Protein AF-A0A5K0VHI7-F1 (afdb_monomer_lite)

Foldseek 3Di:
DDADFQRWDFDWFWWDDDPVCPVDTDGPVVDPDDQDPDDWDWDDDPPVCVVVVTITTGRPDGDGDD

Radius of gyration: 13.99 Å; chains: 1; bounding box: 32×28×32 Å

Structure (mmCIF, N/CA/C/O backbone):
data_AF-A0A5K0VHI7-F1
#
_entry.id   AF-A0A5K0VHI7-F1
#
loop_
_atom_site.group_PDB
_atom_site.id
_atom_site.type_symbol
_atom_site.label_atom_id
_atom_site.label_alt_id
_atom_site.label_comp_id
_atom_site.label_asym_id
_atom_site.label_entity_id
_atom_site.label_seq_id
_atom_site.pdbx_PDB_ins_code
_atom_site.Cartn_x
_atom_site.Cartn_y
_atom_site.Cartn_z
_atom_site.occupancy
_atom_site.B_iso_or_equiv
_atom_site.auth_seq_id
_atom_site.auth_comp_id
_atom_site.auth_asym_id
_atom_site.auth_atom_id
_atom_site.pdbx_PDB_model_num
ATOM 1 N N . MET A 1 1 ? -7.562 7.144 20.741 1.00 58.91 1 MET A N 1
ATOM 2 C CA . MET A 1 1 ? -8.437 6.270 19.936 1.00 58.91 1 MET A CA 1
ATOM 3 C C . MET A 1 1 ? -7.663 4.984 19.740 1.00 58.91 1 MET A C 1
ATOM 5 O O . MET A 1 1 ? -6.562 5.050 19.212 1.00 58.91 1 MET A O 1
ATOM 9 N N . GLN A 1 2 ? -8.145 3.881 20.303 1.00 78.81 2 GLN A N 1
ATOM 10 C CA . GLN A 1 2 ? -7.531 2.560 20.189 1.00 78.81 2 GLN A CA 1
ATOM 11 C C . GL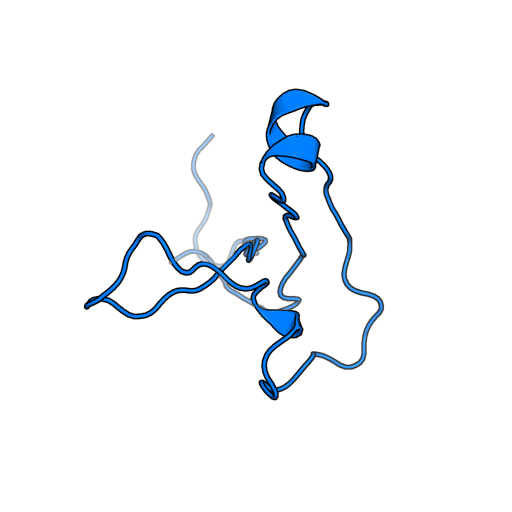N A 1 2 ? -8.541 1.683 19.457 1.00 78.81 2 GLN A C 1
ATOM 13 O O . GLN A 1 2 ? -9.724 1.759 19.784 1.00 78.81 2 GLN A O 1
ATOM 18 N N . TYR A 1 3 ? -8.079 0.927 18.466 1.00 79.25 3 TYR A N 1
ATOM 19 C CA . TYR A 1 3 ? -8.930 0.009 17.714 1.00 79.25 3 TYR A CA 1
ATOM 20 C C . TYR A 1 3 ? -9.526 -1.038 18.660 1.00 79.25 3 TYR A C 1
ATOM 22 O O . TYR A 1 3 ? -8.827 -1.543 19.546 1.00 79.25 3 TYR A O 1
ATOM 30 N N . GLN A 1 4 ? -10.813 -1.338 18.497 1.00 85.62 4 GLN A N 1
ATOM 31 C CA . GLN A 1 4 ? -11.453 -2.432 19.223 1.00 85.62 4 GLN A CA 1
ATOM 32 C C . GLN A 1 4 ? -11.125 -3.778 18.571 1.00 85.62 4 GLN A C 1
ATOM 34 O O . GLN A 1 4 ? -10.851 -3.857 17.375 1.00 85.62 4 GLN A O 1
ATOM 39 N N . SER A 1 5 ? -11.149 -4.860 19.352 1.00 83.75 5 SER A N 1
ATOM 40 C CA . SER A 1 5 ? -11.069 -6.204 18.776 1.00 83.75 5 SER A CA 1
ATOM 41 C C . SER A 1 5 ? -12.239 -6.425 17.807 1.00 83.75 5 SER A C 1
ATOM 43 O O . SER A 1 5 ? -13.374 -6.077 18.121 1.00 83.75 5 SER A O 1
ATOM 45 N N . ASP A 1 6 ? -11.950 -7.026 16.654 1.00 84.19 6 ASP A N 1
ATOM 46 C CA . ASP A 1 6 ? -12.839 -7.209 15.495 1.00 84.19 6 ASP A CA 1
ATOM 47 C C . ASP A 1 6 ? -13.141 -5.933 14.675 1.00 84.19 6 ASP A C 1
ATOM 49 O O . ASP A 1 6 ? -13.880 -6.000 13.695 1.00 84.19 6 ASP A O 1
ATOM 53 N N . GLU A 1 7 ? -12.551 -4.777 15.009 1.00 87.44 7 GLU A N 1
ATOM 54 C CA . GLU A 1 7 ? -12.748 -3.537 14.243 1.00 87.44 7 GLU A CA 1
ATOM 55 C C . GLU A 1 7 ? -12.074 -3.630 12.857 1.00 87.44 7 GLU A C 1
ATOM 57 O O . GLU A 1 7 ? -10.911 -4.049 12.777 1.00 87.44 7 GLU A O 1
ATOM 62 N N . PRO A 1 8 ? -12.765 -3.260 11.756 1.00 84.31 8 PRO A N 1
ATOM 63 C CA . PRO A 1 8 ? -12.201 -3.335 10.412 1.00 84.31 8 PRO A CA 1
ATOM 64 C C . PRO A 1 8 ? -11.087 -2.300 10.223 1.00 84.31 8 PRO A C 1
ATOM 66 O O . PRO A 1 8 ? -11.269 -1.107 10.472 1.00 84.31 8 PRO A O 1
ATOM 69 N N . VAL A 1 9 ? -9.935 -2.756 9.735 1.00 85.19 9 VAL A N 1
ATOM 70 C CA . VAL A 1 9 ? -8.752 -1.934 9.471 1.00 85.19 9 VAL A CA 1
ATOM 71 C C . VAL A 1 9 ? -8.517 -1.852 7.971 1.00 85.19 9 VAL A C 1
ATOM 73 O O . VAL A 1 9 ? -8.274 -2.857 7.305 1.00 85.19 9 VAL A O 1
ATOM 76 N N . THR A 1 10 ? -8.529 -0.633 7.436 1.00 84.31 10 THR A N 1
ATOM 77 C CA . THR A 1 10 ? -8.177 -0.380 6.036 1.00 84.31 10 THR A CA 1
ATOM 78 C C . THR A 1 10 ? -6.676 -0.558 5.832 1.00 84.31 10 THR A C 1
ATOM 80 O O . THR A 1 10 ? -5.870 0.241 6.320 1.00 84.31 10 THR A O 1
ATOM 83 N N . LEU A 1 11 ? -6.291 -1.593 5.087 1.00 82.62 11 LEU A N 1
ATOM 84 C CA . LEU A 1 11 ? -4.905 -1.807 4.697 1.00 82.62 11 LEU A CA 1
ATOM 85 C C . LEU A 1 11 ? -4.611 -1.074 3.385 1.00 82.62 11 LEU A C 1
ATOM 87 O O . LEU A 1 11 ? -5.106 -1.447 2.322 1.00 82.62 11 LEU A O 1
ATOM 91 N N . TRP A 1 12 ? -3.742 -0.072 3.472 1.00 82.56 12 TRP A N 1
ATOM 92 C CA . TRP A 1 12 ? -3.232 0.670 2.325 1.00 82.56 12 TRP A CA 1
ATOM 93 C C . TRP A 1 12 ? -1.934 0.036 1.828 1.00 82.56 12 TRP A C 1
ATOM 95 O O . TRP A 1 12 ? -0.963 -0.063 2.579 1.00 82.56 12 TRP A O 1
ATOM 105 N N . VAL A 1 13 ? -1.901 -0.362 0.559 1.00 82.81 13 VAL A N 1
ATOM 106 C CA . VAL A 1 13 ? -0.676 -0.795 -0.125 1.00 82.81 13 VAL A CA 1
ATOM 107 C C . VAL A 1 13 ? -0.087 0.368 -0.913 1.00 82.81 13 VAL A C 1
ATOM 109 O O . VAL A 1 13 ? -0.808 1.273 -1.317 1.00 82.81 13 VAL A O 1
ATOM 112 N N . ASN A 1 14 ? 1.230 0.379 -1.108 1.00 82.19 14 ASN A N 1
ATOM 113 C CA . ASN A 1 14 ? 1.895 1.417 -1.894 1.00 82.19 14 ASN A CA 1
ATOM 114 C C . ASN A 1 14 ? 2.776 0.778 -2.963 1.00 82.19 14 ASN A C 1
ATOM 116 O O . ASN A 1 14 ? 2.310 0.398 -4.038 1.00 82.19 14 ASN A O 1
ATOM 120 N N . LYS A 1 15 ? 4.043 0.565 -2.624 1.00 79.75 15 LYS A N 1
ATOM 121 C CA . LYS A 1 15 ? 5.024 -0.034 -3.508 1.00 79.75 15 LYS A CA 1
ATOM 122 C C . LYS A 1 15 ? 5.713 -1.211 -2.855 1.00 79.75 15 LYS A C 1
ATOM 124 O O . LYS A 1 15 ? 5.782 -1.320 -1.632 1.00 79.75 15 LYS A O 1
ATOM 129 N N . VAL A 1 16 ? 6.254 -2.064 -3.704 1.00 80.62 16 VAL A N 1
ATOM 130 C CA . VAL A 1 16 ? 7.068 -3.211 -3.334 1.00 80.62 16 VAL A CA 1
ATOM 131 C C . VAL A 1 16 ? 8.382 -3.151 -4.085 1.00 80.62 16 VAL A C 1
ATOM 133 O O . VAL A 1 16 ? 8.453 -2.667 -5.214 1.00 80.62 16 VAL A O 1
ATOM 136 N N . GLY A 1 17 ? 9.429 -3.638 -3.442 1.00 83.62 17 GLY A N 1
ATOM 137 C CA . GLY A 1 17 ? 10.761 -3.697 -4.014 1.00 83.62 17 GLY A CA 1
ATOM 138 C C . GLY A 1 17 ? 11.491 -4.937 -3.516 1.00 83.62 17 GLY A C 1
ATOM 139 O O . GLY A 1 17 ? 11.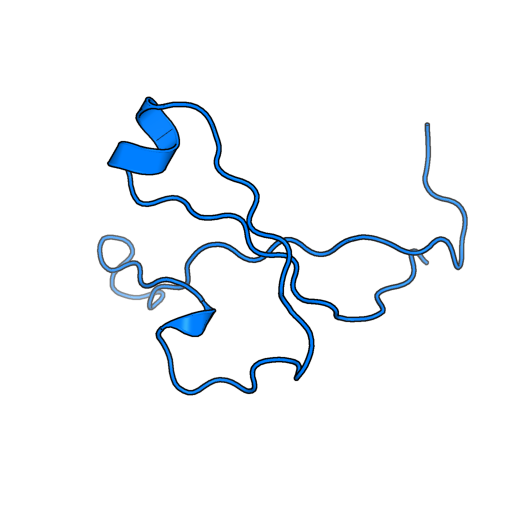175 -5.448 -2.435 1.00 83.62 17 GLY A O 1
ATOM 140 N N . PRO A 1 18 ? 12.448 -5.457 -4.289 1.00 79.06 18 PRO A N 1
ATOM 141 C CA . PRO A 1 18 ? 13.304 -6.538 -3.831 1.00 79.06 18 PRO A CA 1
ATOM 142 C C . PRO A 1 18 ? 14.174 -6.077 -2.652 1.00 79.06 18 PRO A C 1
ATOM 144 O O . PRO A 1 18 ? 14.771 -5.002 -2.688 1.00 79.06 18 PRO A O 1
ATOM 147 N N . TYR A 1 19 ? 14.332 -6.932 -1.634 1.00 80.00 19 TYR A N 1
ATOM 148 C CA . TYR A 1 19 ? 15.200 -6.656 -0.473 1.00 80.00 19 TYR A CA 1
ATOM 149 C C . TYR A 1 19 ? 16.643 -6.314 -0.868 1.00 80.00 19 TYR A C 1
ATOM 151 O O . TYR A 1 19 ? 17.301 -5.523 -0.198 1.00 80.00 19 TYR A O 1
ATOM 159 N N . ASN A 1 20 ? 17.122 -6.894 -1.972 1.00 81.75 20 ASN A N 1
ATOM 160 C CA . ASN A 1 20 ? 18.474 -6.685 -2.480 1.00 81.75 20 ASN A CA 1
ATOM 161 C C . ASN A 1 20 ? 18.669 -5.358 -3.225 1.00 81.75 20 ASN A C 1
ATOM 163 O O . ASN A 1 20 ? 19.815 -4.992 -3.474 1.00 81.75 20 ASN A O 1
ATOM 167 N N . ASN A 1 21 ? 17.598 -4.658 -3.615 1.00 77.81 21 ASN A N 1
ATOM 168 C CA . ASN A 1 21 ? 17.712 -3.399 -4.345 1.00 77.81 21 ASN A CA 1
ATOM 169 C C . ASN A 1 21 ? 16.622 -2.404 -3.916 1.00 77.81 21 ASN A C 1
ATOM 171 O O . ASN A 1 21 ? 15.648 -2.205 -4.637 1.00 77.81 21 ASN A O 1
ATOM 175 N N . PRO A 1 22 ? 16.781 -1.735 -2.760 1.00 76.50 22 PRO A N 1
ATOM 176 C CA . PRO A 1 22 ? 15.774 -0.811 -2.231 1.00 76.50 22 PRO A CA 1
ATOM 177 C C . PRO A 1 22 ? 15.535 0.434 -3.107 1.00 76.50 22 PRO A C 1
ATOM 179 O O . PRO A 1 22 ? 14.593 1.178 -2.858 1.00 76.50 22 PRO A O 1
ATOM 182 N N . GLN A 1 23 ? 16.379 0.681 -4.118 1.00 75.88 23 GLN A N 1
ATOM 183 C CA . GLN A 1 23 ? 16.174 1.720 -5.137 1.00 75.88 23 GLN A CA 1
ATOM 184 C C . GLN A 1 23 ? 15.105 1.332 -6.168 1.00 75.88 23 GLN A C 1
ATOM 186 O O . GLN A 1 23 ? 14.539 2.197 -6.830 1.00 75.88 23 GLN A O 1
ATOM 191 N N . GLU A 1 24 ? 14.841 0.037 -6.321 1.00 76.19 24 GLU A N 1
ATOM 192 C CA . GLU A 1 24 ? 13.839 -0.477 -7.239 1.00 76.19 24 GLU A CA 1
ATOM 193 C C . GLU A 1 24 ? 12.522 -0.638 -6.486 1.00 76.19 24 GLU A C 1
ATOM 195 O O . GLU A 1 24 ? 12.382 -1.470 -5.591 1.00 76.19 24 GLU A O 1
ATOM 200 N N . THR A 1 25 ? 11.559 0.219 -6.806 1.00 74.12 25 THR A N 1
ATOM 201 C CA . THR A 1 25 ? 10.246 0.196 -6.168 1.00 74.12 25 THR A CA 1
ATOM 202 C C . THR A 1 25 ? 9.170 0.274 -7.239 1.00 74.12 25 THR A C 1
ATOM 204 O O . THR A 1 25 ? 9.083 1.252 -7.979 1.00 74.12 25 THR A O 1
ATOM 207 N N . TYR A 1 26 ? 8.340 -0.758 -7.314 1.00 77.12 26 TYR A N 1
ATOM 208 C CA . TYR A 1 26 ? 7.211 -0.851 -8.232 1.00 77.12 26 TYR A CA 1
ATOM 209 C C . TYR A 1 26 ? 5.910 -0.696 -7.463 1.00 77.12 26 TYR A C 1
ATOM 211 O O . TYR A 1 26 ? 5.820 -1.115 -6.310 1.00 77.12 26 TYR A O 1
ATOM 219 N N . ASN A 1 27 ? 4.880 -0.139 -8.092 1.00 76.50 27 ASN A N 1
ATOM 220 C CA . ASN A 1 27 ? 3.557 -0.113 -7.475 1.00 76.50 27 ASN A CA 1
ATOM 221 C C . ASN A 1 27 ? 3.074 -1.543 -7.224 1.00 76.50 27 ASN A C 1
ATOM 223 O O . ASN A 1 27 ? 3.264 -2.424 -8.067 1.00 76.50 27 ASN A O 1
ATOM 227 N N . TYR A 1 28 ? 2.440 -1.764 -6.070 1.00 78.06 28 TYR A N 1
ATOM 228 C CA . TYR A 1 28 ? 2.003 -3.092 -5.634 1.00 78.06 28 TYR A CA 1
ATOM 229 C C . TYR A 1 28 ? 1.177 -3.796 -6.724 1.00 78.06 28 TYR A C 1
ATOM 231 O O . TYR A 1 28 ? 1.440 -4.944 -7.058 1.00 78.06 28 TYR A O 1
ATOM 239 N N . TYR A 1 29 ? 0.253 -3.075 -7.362 1.00 73.69 29 TYR A N 1
ATOM 240 C CA . TYR A 1 29 ? -0.617 -3.606 -8.415 1.00 73.69 29 TYR A CA 1
ATOM 241 C C . TYR A 1 29 ? -0.056 -3.538 -9.843 1.00 73.69 29 TYR A C 1
ATOM 243 O O . TYR A 1 29 ? -0.739 -3.945 -10.778 1.00 73.69 29 TYR A O 1
ATOM 251 N N . SER A 1 30 ? 1.166 -3.039 -10.047 1.00 74.62 30 SER A N 1
ATOM 252 C CA . SER A 1 30 ? 1.836 -3.160 -11.353 1.00 74.62 30 SER A CA 1
ATOM 253 C C . SER A 1 30 ? 2.407 -4.558 -11.585 1.00 74.62 30 SER A C 1
ATOM 255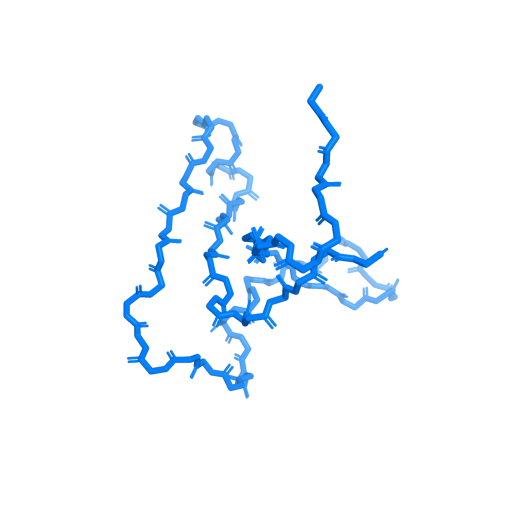 O O . SER A 1 30 ? 2.665 -4.939 -12.725 1.00 74.62 30 SER A O 1
ATOM 257 N N . LEU A 1 31 ? 2.617 -5.319 -10.513 1.00 75.38 31 LEU A N 1
ATOM 258 C CA . LEU A 1 31 ? 3.002 -6.720 -10.584 1.00 75.38 31 LEU A CA 1
ATOM 259 C C . LEU A 1 31 ? 1.755 -7.597 -10.768 1.00 75.38 31 LEU A C 1
ATOM 261 O O . LEU A 1 31 ? 0.665 -7.192 -10.364 1.00 75.38 31 LEU A O 1
ATOM 265 N N . PRO A 1 32 ? 1.891 -8.808 -11.342 1.00 72.44 32 PRO A N 1
ATOM 266 C CA . PRO A 1 32 ? 0.775 -9.718 -11.614 1.00 72.44 32 PRO A CA 1
ATOM 267 C C . PRO A 1 32 ? 0.255 -10.404 -10.336 1.00 72.44 32 PRO A C 1
ATOM 269 O O . PRO A 1 32 ? 0.048 -11.616 -10.299 1.00 72.44 32 PRO A O 1
ATOM 272 N N . PHE A 1 33 ? 0.087 -9.644 -9.256 1.00 71.94 33 PHE A N 1
ATOM 273 C CA . PHE A 1 33 ? -0.579 -10.101 -8.048 1.00 71.94 33 PHE A CA 1
ATOM 274 C C . PHE A 1 33 ? -2.094 -10.079 -8.241 1.00 71.94 33 PHE A C 1
ATOM 276 O O . PHE A 1 33 ? -2.623 -9.328 -9.060 1.00 71.94 33 PHE A O 1
ATOM 283 N N . CYS A 1 34 ? -2.804 -10.900 -7.464 1.00 67.25 34 CYS A N 1
ATOM 284 C CA . CYS A 1 34 ? -4.261 -10.883 -7.453 1.00 67.25 34 CYS A CA 1
ATOM 285 C C . CYS A 1 34 ? -4.763 -9.495 -7.041 1.00 67.25 34 CYS A C 1
ATOM 287 O O . CYS A 1 34 ? -4.622 -9.082 -5.890 1.00 67.25 34 CYS A O 1
ATOM 289 N N . GLN A 1 35 ? -5.361 -8.794 -7.999 1.00 69.38 35 GLN A N 1
ATOM 290 C CA . GLN A 1 35 ? -6.104 -7.570 -7.758 1.00 69.38 35 GLN A CA 1
ATOM 291 C C . GLN A 1 35 ? -7.510 -7.948 -7.286 1.00 69.38 35 GLN A C 1
ATOM 293 O O . GLN A 1 35 ? -8.155 -8.790 -7.920 1.00 69.38 35 GLN A O 1
ATOM 298 N N . PRO A 1 36 ? -8.005 -7.374 -6.181 1.00 68.81 36 PRO A N 1
ATOM 299 C CA . PRO A 1 36 ? -9.401 -7.544 -5.815 1.00 68.81 36 PRO A CA 1
ATOM 300 C C . PRO A 1 36 ? -10.283 -6.938 -6.922 1.00 68.81 36 PRO A C 1
ATOM 302 O O . PRO A 1 36 ? -9.926 -5.942 -7.544 1.00 68.81 36 PRO A O 1
ATOM 305 N N . ALA A 1 37 ? -11.425 -7.563 -7.212 1.00 62.47 37 ALA A N 1
ATOM 306 C CA . ALA A 1 37 ? -12.263 -7.203 -8.363 1.00 62.47 37 ALA A CA 1
ATOM 307 C C . ALA A 1 37 ? -13.012 -5.857 -8.214 1.00 62.47 37 ALA A C 1
ATOM 309 O O . ALA A 1 37 ? -13.718 -5.444 -9.135 1.00 62.47 37 ALA A O 1
ATOM 310 N N . GLY A 1 38 ? -12.912 -5.191 -7.059 1.00 64.25 38 GLY A N 1
ATOM 311 C CA . GLY A 1 38 ? -13.544 -3.898 -6.807 1.00 64.25 38 GLY A CA 1
ATOM 312 C C . GLY A 1 38 ? -12.697 -2.720 -7.290 1.00 64.25 38 GLY A C 1
ATOM 313 O O . GLY A 1 38 ? -11.481 -2.820 -7.408 1.00 64.25 38 GLY A O 1
ATOM 314 N N . ASN A 1 39 ? -13.323 -1.557 -7.493 1.00 63.78 39 ASN A N 1
ATOM 315 C CA . ASN A 1 39 ? -12.593 -0.304 -7.712 1.00 63.78 39 ASN A CA 1
ATOM 316 C C . ASN A 1 39 ? -11.779 0.035 -6.453 1.00 63.78 39 ASN A C 1
ATOM 318 O O . ASN A 1 39 ? -12.348 0.482 -5.456 1.00 63.78 39 ASN A O 1
ATOM 322 N N . SER A 1 40 ? -10.468 -0.212 -6.466 1.00 69.50 40 SER A N 1
ATOM 323 C CA . SER A 1 40 ? -9.585 0.159 -5.359 1.00 69.50 40 SER A CA 1
ATOM 324 C C . SER A 1 40 ? -9.624 1.670 -5.153 1.00 69.50 40 SER A C 1
ATOM 326 O O . SER A 1 40 ? -9.523 2.437 -6.107 1.00 69.50 40 SER A O 1
ATOM 328 N N . ALA A 1 41 ? -9.802 2.125 -3.913 1.00 73.25 41 ALA A N 1
ATOM 329 C CA . ALA A 1 41 ? -9.725 3.549 -3.618 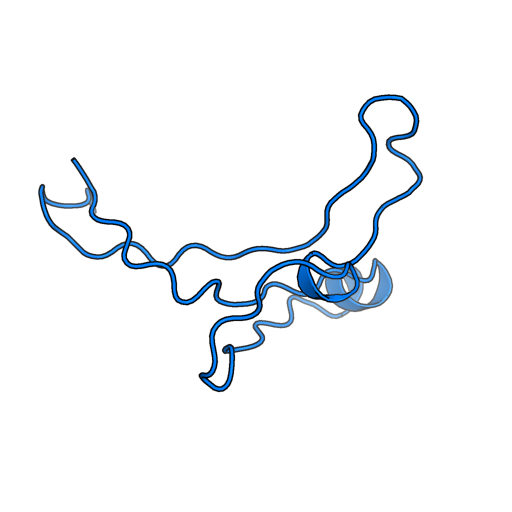1.00 73.25 41 ALA A CA 1
ATOM 330 C C . ALA A 1 41 ? -8.256 3.993 -3.699 1.00 73.25 41 ALA A C 1
ATOM 332 O O . ALA A 1 41 ? -7.414 3.485 -2.959 1.00 73.25 41 ALA A O 1
ATOM 333 N N . HIS A 1 42 ? -7.948 4.939 -4.588 1.00 75.06 42 HIS A N 1
ATOM 334 C CA . HIS A 1 42 ? -6.613 5.530 -4.693 1.00 75.06 42 HIS A CA 1
ATOM 335 C C . HIS A 1 42 ? -6.542 6.775 -3.808 1.00 75.06 42 HIS A C 1
ATOM 337 O O . HIS A 1 42 ? -7.264 7.753 -4.013 1.00 75.06 42 HIS A O 1
ATOM 343 N N . LYS A 1 43 ? -5.649 6.746 -2.824 1.00 74.00 43 LYS A N 1
ATOM 344 C CA . LYS A 1 43 ? -5.296 7.880 -1.981 1.00 74.00 43 LYS A CA 1
ATOM 345 C C . LYS A 1 43 ? -3.961 8.450 -2.456 1.00 74.00 43 LYS A C 1
ATOM 347 O O . LYS A 1 43 ? -2.889 7.901 -2.208 1.00 74.00 43 LYS A O 1
ATOM 352 N N . TRP A 1 44 ? -4.034 9.597 -3.115 1.00 70.94 44 TRP A N 1
ATOM 353 C CA . TRP A 1 44 ? -2.858 10.371 -3.499 1.00 70.94 44 TRP A CA 1
ATOM 354 C C . TRP A 1 44 ? -2.440 11.263 -2.326 1.00 70.94 44 TRP A C 1
ATOM 356 O O . TRP A 1 44 ? -3.284 11.908 -1.700 1.00 70.94 44 TRP A O 1
ATOM 366 N N . GLY A 1 45 ? -1.151 11.243 -1.984 1.00 71.88 45 GLY A N 1
ATOM 367 C CA . GLY A 1 45 ? -0.574 12.115 -0.958 1.00 71.88 45 GLY A CA 1
ATOM 368 C C . GLY A 1 45 ? -0.393 13.554 -1.450 1.00 71.88 45 GLY A C 1
ATOM 369 O O . GLY A 1 45 ? -1.006 13.983 -2.429 1.00 71.88 45 GLY A O 1
ATOM 370 N N . GLY A 1 46 ? 0.481 14.314 -0.785 1.00 77.38 46 GLY A N 1
ATOM 371 C CA . GLY A 1 46 ? 0.872 15.635 -1.276 1.00 77.38 46 GLY A CA 1
ATOM 372 C C . GLY A 1 46 ? 1.612 15.565 -2.620 1.00 77.38 46 GLY A C 1
ATOM 373 O O . GLY A 1 46 ? 2.099 14.511 -3.030 1.00 77.38 46 GLY A O 1
ATOM 374 N N . LEU A 1 47 ? 1.767 16.710 -3.294 1.00 71.50 47 LEU A N 1
ATOM 375 C CA . LEU A 1 47 ? 2.473 16.808 -4.585 1.00 71.50 47 LEU A CA 1
ATOM 376 C C . LEU A 1 47 ? 3.874 16.162 -4.560 1.00 71.50 47 LEU A C 1
ATOM 378 O O . LEU A 1 47 ? 4.270 15.520 -5.528 1.00 71.50 47 LEU A O 1
ATOM 382 N N . GLY A 1 48 ? 4.610 16.283 -3.449 1.00 73.38 48 GLY A N 1
ATOM 383 C CA . GLY A 1 48 ? 5.930 15.661 -3.291 1.00 73.38 48 GLY A CA 1
ATOM 384 C C . GLY A 1 48 ? 5.895 14.129 -3.236 1.00 73.38 48 GLY A C 1
ATOM 385 O O . GLY A 1 48 ? 6.780 13.476 -3.780 1.00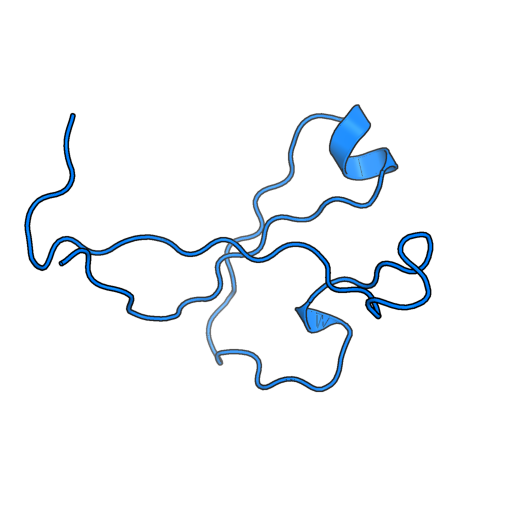 73.38 48 GLY A O 1
ATOM 386 N N . GLU A 1 49 ? 4.855 13.543 -2.642 1.00 70.38 49 GLU A N 1
ATOM 387 C CA . GLU A 1 49 ? 4.674 12.088 -2.588 1.00 70.38 49 GLU A CA 1
ATOM 388 C C . GLU A 1 49 ? 4.297 11.526 -3.958 1.00 70.38 49 GLU A C 1
ATOM 390 O O . GLU A 1 49 ? 4.857 10.510 -4.366 1.00 70.38 49 GLU A O 1
ATOM 395 N N . VAL A 1 50 ? 3.427 12.219 -4.6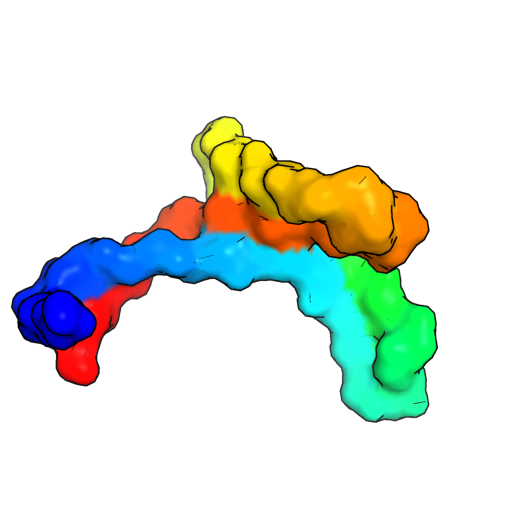99 1.00 73.94 50 VAL A N 1
ATOM 396 C CA . VAL A 1 50 ? 3.045 11.817 -6.062 1.00 73.94 50 VAL A CA 1
ATOM 397 C C . VAL A 1 50 ? 4.241 11.884 -7.015 1.00 73.94 50 VAL A C 1
ATOM 399 O O . VAL A 1 50 ? 4.443 10.963 -7.800 1.00 73.94 50 VAL A O 1
ATOM 402 N N . LEU A 1 51 ? 5.084 12.919 -6.918 1.00 68.56 51 LEU A N 1
ATOM 403 C CA . LEU A 1 51 ? 6.316 13.022 -7.716 1.00 68.56 51 LEU A CA 1
ATOM 404 C C . LEU A 1 51 ? 7.359 11.962 -7.340 1.00 68.56 51 LEU A C 1
ATOM 406 O O . LEU A 1 51 ? 8.097 11.493 -8.202 1.00 68.56 51 LEU A O 1
ATOM 410 N N . GLY A 1 52 ? 7.383 11.535 -6.076 1.00 67.44 52 GLY A N 1
ATOM 411 C CA . GLY A 1 52 ? 8.120 10.347 -5.642 1.00 67.44 52 GLY A CA 1
ATOM 412 C C . GLY A 1 52 ? 7.492 9.032 -6.120 1.00 67.44 52 GLY A C 1
ATOM 413 O O . GLY A 1 52 ? 8.030 7.963 -5.842 1.00 67.44 52 GLY A O 1
ATOM 414 N N . GLY A 1 53 ? 6.351 9.086 -6.815 1.00 68.38 53 GLY A N 1
ATOM 415 C CA . GLY A 1 53 ? 5.589 7.956 -7.339 1.00 68.38 53 GLY A CA 1
ATOM 416 C C . GLY A 1 53 ? 4.724 7.243 -6.301 1.00 68.38 53 GLY A C 1
ATOM 417 O O . GLY A 1 53 ? 4.290 6.133 -6.566 1.00 68.38 53 GLY A O 1
ATOM 418 N N . ASN A 1 54 ? 4.548 7.790 -5.095 1.00 71.25 54 ASN A N 1
ATOM 419 C CA . ASN A 1 54 ? 3.788 7.130 -4.036 1.00 71.25 54 ASN A CA 1
ATOM 420 C C . ASN A 1 54 ? 2.292 7.163 -4.349 1.00 71.25 54 ASN A C 1
ATOM 422 O O . ASN A 1 54 ? 1.675 8.225 -4.417 1.00 71.25 54 ASN A O 1
ATOM 426 N N . GLU A 1 55 ? 1.709 5.977 -4.441 1.00 77.81 55 GLU A N 1
ATOM 427 C CA . GLU A 1 55 ? 0.286 5.773 -4.673 1.00 77.81 55 GLU A CA 1
ATOM 428 C C . GLU A 1 55 ? -0.241 4.843 -3.579 1.00 77.81 55 GLU A C 1
ATOM 430 O O . GLU A 1 55 ? 0.121 3.672 -3.548 1.00 77.81 55 GLU A O 1
ATOM 435 N N . LEU A 1 56 ? -1.009 5.361 -2.613 1.00 77.56 56 LEU A N 1
ATOM 436 C CA . LEU A 1 56 ? -1.633 4.515 -1.593 1.00 77.56 56 LEU A CA 1
ATOM 437 C C . LEU A 1 56 ? -2.931 3.965 -2.167 1.00 77.56 56 LEU A C 1
ATOM 439 O O . LEU A 1 56 ? -3.825 4.728 -2.517 1.00 77.56 56 LEU A O 1
ATOM 443 N N . ILE A 1 57 ? -3.046 2.653 -2.245 1.00 80.12 57 ILE A N 1
ATOM 444 C CA . ILE A 1 57 ? -4.186 1.978 -2.845 1.00 80.12 57 ILE A CA 1
ATOM 445 C C . ILE A 1 57 ? -4.821 1.121 -1.761 1.00 80.12 57 ILE A C 1
ATOM 447 O O . ILE A 1 57 ? -4.123 0.404 -1.041 1.00 80.12 57 ILE A O 1
ATOM 451 N N . ASP A 1 58 ? -6.136 1.228 -1.602 1.00 81.31 58 ASP A N 1
ATOM 452 C CA . ASP A 1 58 ? -6.864 0.353 -0.693 1.00 81.31 58 ASP A CA 1
ATOM 453 C C . ASP A 1 58 ? -6.760 -1.096 -1.179 1.00 81.31 58 ASP A C 1
ATOM 455 O O . ASP A 1 58 ? -7.117 -1.413 -2.318 1.00 81.31 58 ASP A O 1
ATOM 459 N N . SER A 1 59 ? -6.256 -1.969 -0.307 1.00 79.12 59 SER A N 1
ATOM 460 C CA . SER A 1 59 ? -6.048 -3.375 -0.645 1.00 79.12 59 SER A CA 1
ATOM 461 C C . SER A 1 59 ? -7.346 -4.177 -0.744 1.00 79.12 59 SER A C 1
ATOM 463 O O . SER A 1 59 ? -7.317 -5.287 -1.271 1.00 79.12 59 SER A O 1
ATOM 465 N N . GLN A 1 60 ? -8.464 -3.637 -0.234 1.00 78.06 60 GLN A N 1
ATOM 466 C CA . GLN A 1 60 ? -9.766 -4.305 -0.091 1.00 78.06 60 GLN A CA 1
ATOM 467 C C . GLN A 1 60 ? -9.712 -5.640 0.674 1.00 78.06 60 GLN A C 1
ATOM 469 O O . GLN A 1 60 ? -10.633 -6.453 0.588 1.00 78.06 60 GLN A O 1
ATOM 474 N N . ILE A 1 61 ? -8.634 -5.892 1.419 1.00 79.56 61 ILE A N 1
ATOM 475 C CA . ILE A 1 61 ? -8.508 -7.084 2.254 1.00 79.56 61 ILE A CA 1
ATOM 476 C C . ILE A 1 61 ? -9.250 -6.814 3.564 1.00 79.56 61 ILE A C 1
ATOM 478 O O . ILE A 1 61 ? -8.948 -5.841 4.255 1.00 79.56 61 ILE A O 1
ATOM 482 N N . ASP A 1 62 ? -10.199 -7.688 3.916 1.00 78.62 62 ASP A N 1
ATOM 483 C CA . ASP A 1 62 ? -10.876 -7.647 5.216 1.00 78.62 62 ASP A CA 1
ATOM 484 C C . ASP A 1 62 ? -9.879 -8.045 6.311 1.00 78.62 62 ASP A C 1
ATOM 486 O O . ASP A 1 62 ? -9.601 -9.224 6.540 1.00 78.62 62 ASP A O 1
ATOM 490 N N . ILE A 1 63 ? -9.268 -7.040 6.938 1.00 82.94 63 ILE A N 1
ATOM 491 C CA . ILE A 1 63 ? -8.380 -7.212 8.084 1.00 82.94 63 ILE A CA 1
ATOM 492 C C . ILE A 1 63 ? -9.089 -6.656 9.302 1.00 82.94 63 ILE A C 1
ATOM 494 O O . ILE A 1 63 ? -9.494 -5.497 9.332 1.00 82.94 63 ILE A O 1
ATOM 498 N N . LYS A 1 64 ? -9.202 -7.489 10.330 1.00 86.38 64 LYS A N 1
ATOM 499 C CA . LYS A 1 64 ? -9.797 -7.117 11.607 1.00 86.38 64 LYS A CA 1
ATOM 500 C C . LYS A 1 64 ? -8.714 -6.954 12.657 1.00 86.38 64 LYS A C 1
ATOM 502 O O . LYS A 1 64 ? -7.817 -7.794 12.760 1.00 86.38 64 LYS A O 1
ATOM 507 N N . PHE A 1 65 ? -8.792 -5.879 13.431 1.00 83.94 65 PHE A N 1
ATOM 508 C CA . PHE A 1 65 ? -7.884 -5.649 14.547 1.00 83.94 65 PHE A CA 1
ATOM 509 C C . PHE A 1 65 ? -8.119 -6.704 15.638 1.00 83.94 65 PHE A C 1
ATOM 511 O O . PHE A 1 65 ? -9.267 -7.002 15.968 1.00 83.94 65 PHE A O 1
ATOM 518 N N . ARG A 1 66 ? -7.057 -7.293 16.197 1.00 78.88 66 ARG A N 1
ATOM 519 C CA . ARG A 1 66 ? -7.149 -8.293 17.269 1.00 78.88 66 ARG A CA 1
ATOM 520 C C . ARG A 1 66 ? -6.206 -7.967 18.411 1.00 78.88 66 ARG A C 1
ATOM 522 O O . ARG A 1 66 ? -5.041 -7.624 18.120 1.00 78.88 66 ARG A O 1
#

Secondary structure (DSSP, 8-state):
--PPTT-EE--EE-EE--TT-TT--EEGGGSS----SS-PPEEE--HHHHHTT-EEEE----EE--

pLDDT: mean 76.43, std 6.24, range [58.91, 87.44]

Sequence (66 aa):
MQYQSDEPVTLWVNKVGPYNNPQETYNYYSLPFCQPAGNSAHKWGGLGEVLGGNELIDSQIDIKFR

Organism: NCBI:txid210225

InterPro domains:
  IPR004240 Nonaspanin (TM9SF) [PTHR10766] (2-66)